Protein AF-W7BY05-F1 (afdb_monomer_lite)

pLDDT: mean 90.76, std 12.29, range [48.09, 98.06]

Secondary structure (DSSP, 8-state):
--GGG---------TTPPPSSS------PPPSS--EEEEEEEEEE-TTSS-EEEEEEEEEE---------

Radius of gyration: 16.07 Å; chains: 1; bounding box: 42×34×36 Å

Organism: NCBI:txid1265820

InterPro domains:
  IPR004302 Cellulose/chitin-binding protein, N-terminal [PF03067] (2-59)
  IPR014756 Immunoglobulin E-set [SSF81296] (1-61)
  IPR051024 GlcNAc and Chitin Interaction and Degradation [PTHR34823] (2-66)

Sequence (70 aa):
MTRGDLELLTTIDAHNEVPTSTTVNHQVPLPTDRNGYYVVLGVWEIADTGNAFYQAVDVNLINNGTMTLQ

Structure (mmCIF, N/CA/C/O backbone):
data_AF-W7BY05-F1
#
_entry.id   AF-W7BY05-F1
#
loop_
_atom_site.group_PDB
_atom_site.id
_atom_site.type_symbol
_atom_site.label_atom_id
_atom_site.label_alt_id
_atom_site.label_comp_id
_atom_site.label_asym_id
_atom_site.label_entity_id
_atom_site.label_seq_id
_atom_site.pdbx_PDB_ins_code
_atom_site.Cartn_x
_atom_site.Cartn_y
_atom_site.Cartn_z
_atom_site.occupancy
_atom_site.B_iso_or_equiv
_atom_site.auth_seq_id
_atom_site.auth_comp_id
_atom_site.auth_asym_id
_atom_site.auth_atom_id
_atom_site.pdbx_PDB_model_num
ATOM 1 N N . MET A 1 1 ? -4.259 -11.725 8.687 1.00 71.62 1 MET A N 1
ATOM 2 C CA . MET A 1 1 ? -4.555 -10.780 7.598 1.00 71.62 1 MET A CA 1
ATOM 3 C C . MET A 1 1 ? -4.597 -11.557 6.298 1.00 71.62 1 MET A C 1
ATOM 5 O O . MET A 1 1 ? -3.613 -12.195 5.943 1.00 71.62 1 MET A O 1
ATOM 9 N N . THR A 1 2 ? -5.746 -11.565 5.640 1.00 89.81 2 THR A N 1
ATOM 10 C CA . THR A 1 2 ? -5.975 -12.126 4.307 1.00 89.81 2 THR A CA 1
ATOM 11 C C . THR A 1 2 ? -6.316 -10.995 3.338 1.00 89.81 2 THR A C 1
ATOM 13 O O . THR A 1 2 ? -6.629 -9.885 3.762 1.00 89.81 2 THR A O 1
ATOM 16 N N . ARG A 1 3 ? -6.291 -11.260 2.026 1.00 86.25 3 ARG A N 1
ATOM 17 C CA . ARG A 1 3 ? -6.709 -10.262 1.025 1.00 86.25 3 ARG A CA 1
ATOM 18 C C . ARG A 1 3 ? -8.161 -9.802 1.195 1.00 86.25 3 ARG A C 1
ATOM 20 O O . ARG A 1 3 ? -8.456 -8.673 0.836 1.00 86.25 3 ARG A O 1
ATOM 27 N N . GLY A 1 4 ? -9.040 -10.654 1.727 1.00 93.00 4 GLY A N 1
ATOM 28 C CA . GLY A 1 4 ? -10.444 -10.307 1.967 1.00 93.00 4 GLY A CA 1
ATOM 29 C C . GLY A 1 4 ? -10.651 -9.332 3.129 1.00 93.00 4 GLY A C 1
ATOM 30 O O . GLY A 1 4 ? -11.711 -8.727 3.216 1.00 93.00 4 GLY A O 1
ATOM 31 N N . ASP A 1 5 ? -9.637 -9.155 3.982 1.00 93.69 5 ASP A N 1
ATOM 32 C CA . ASP A 1 5 ? -9.682 -8.225 5.116 1.00 93.69 5 ASP A CA 1
ATOM 33 C C . ASP A 1 5 ? -9.262 -6.796 4.715 1.00 93.69 5 ASP A C 1
ATOM 35 O O . ASP A 1 5 ? -9.302 -5.889 5.545 1.00 93.69 5 ASP A O 1
ATOM 39 N N . LEU A 1 6 ? -8.798 -6.599 3.474 1.00 94.69 6 LEU A N 1
ATOM 40 C CA . LEU A 1 6 ? -8.258 -5.330 2.990 1.00 94.69 6 LEU A CA 1
ATOM 41 C C . LEU A 1 6 ? -9.282 -4.572 2.146 1.00 94.69 6 LEU A C 1
ATOM 43 O O . LEU A 1 6 ? -9.927 -5.129 1.259 1.00 94.69 6 LEU A O 1
ATOM 47 N N . GLU A 1 7 ? -9.349 -3.267 2.383 1.00 95.19 7 GLU A N 1
ATOM 48 C CA . GLU A 1 7 ? -10.094 -2.306 1.576 1.00 95.19 7 GLU A CA 1
ATOM 49 C C . GLU A 1 7 ? -9.107 -1.485 0.734 1.00 95.19 7 GLU A C 1
ATOM 51 O O . GLU A 1 7 ? -8.047 -1.082 1.220 1.00 95.19 7 GLU A O 1
ATOM 56 N N . LEU A 1 8 ? -9.431 -1.249 -0.540 1.00 95.75 8 LEU A N 1
ATOM 57 C CA . LEU A 1 8 ? -8.587 -0.441 -1.420 1.00 95.75 8 LEU A CA 1
ATOM 58 C C . LEU A 1 8 ? -8.687 1.041 -1.037 1.00 95.75 8 LEU A C 1
ATOM 60 O O . LEU A 1 8 ? -9.769 1.614 -1.093 1.00 95.75 8 LEU A O 1
ATOM 64 N N . LEU A 1 9 ? -7.549 1.670 -0.724 1.00 95.69 9 LEU A N 1
ATOM 65 C CA . LEU A 1 9 ? -7.477 3.118 -0.492 1.00 95.69 9 LEU A CA 1
ATOM 66 C C . LEU A 1 9 ? -7.299 3.905 -1.794 1.00 95.69 9 LEU A C 1
ATOM 68 O O . LEU A 1 9 ? -8.052 4.833 -2.072 1.00 95.69 9 LEU A O 1
ATOM 72 N N . THR A 1 10 ? -6.281 3.563 -2.589 1.00 96.62 10 THR A N 1
ATOM 73 C CA . THR A 1 10 ? -5.996 4.231 -3.864 1.00 96.62 10 THR A CA 1
ATOM 74 C C . THR A 1 10 ? -5.116 3.370 -4.768 1.00 96.62 10 THR A C 1
ATOM 76 O O . THR A 1 10 ? -4.487 2.411 -4.316 1.00 96.62 10 THR A O 1
ATOM 79 N N . THR A 1 11 ? -5.035 3.758 -6.037 1.00 96.81 11 THR A N 1
ATOM 80 C CA . THR A 1 11 ? -4.077 3.253 -7.021 1.00 96.81 11 THR A CA 1
ATOM 81 C C . THR A 1 11 ? -3.416 4.445 -7.696 1.00 96.81 11 THR A C 1
ATOM 83 O O . THR A 1 11 ? -4.092 5.398 -8.081 1.00 96.81 11 THR A O 1
ATOM 86 N N . ILE A 1 12 ? -2.093 4.398 -7.831 1.00 95.88 12 ILE A N 1
ATOM 87 C CA . ILE A 1 12 ? -1.307 5.431 -8.504 1.00 95.88 12 ILE A CA 1
ATOM 88 C C . ILE A 1 12 ? -0.640 4.762 -9.699 1.00 95.88 12 ILE A C 1
ATOM 90 O O . ILE A 1 12 ? 0.202 3.887 -9.516 1.00 95.88 12 ILE A O 1
ATOM 94 N N . ASP A 1 13 ? -1.048 5.149 -10.906 1.00 95.75 13 ASP A N 1
ATOM 95 C CA . ASP A 1 13 ? -0.411 4.682 -12.136 1.00 95.75 13 ASP A CA 1
ATOM 96 C C . ASP A 1 13 ? 0.875 5.483 -12.373 1.00 95.75 13 ASP A C 1
ATOM 98 O O . ASP A 1 13 ? 0.838 6.704 -12.522 1.00 95.75 13 ASP A O 1
ATOM 102 N N . ALA A 1 14 ? 2.013 4.790 -12.366 1.00 94.19 14 ALA A N 1
ATOM 103 C CA . ALA A 1 14 ? 3.328 5.372 -12.626 1.00 94.19 14 ALA A CA 1
ATOM 104 C C . ALA A 1 14 ? 3.706 5.355 -14.121 1.00 94.19 14 ALA A C 1
ATOM 106 O O . ALA A 1 14 ? 4.836 5.689 -14.464 1.00 94.19 14 ALA A O 1
ATOM 107 N N . HIS A 1 15 ? 2.802 4.926 -15.008 1.00 95.31 15 HIS A N 1
ATOM 108 C CA . HIS A 1 15 ? 2.981 4.893 -16.464 1.00 95.31 15 HIS A CA 1
ATOM 109 C C . HIS A 1 15 ? 4.224 4.121 -16.941 1.00 95.31 15 HIS A C 1
ATOM 111 O O . HIS A 1 15 ? 4.777 4.406 -18.002 1.00 95.31 15 HIS A O 1
ATOM 117 N N . ASN A 1 16 ? 4.656 3.116 -16.168 1.00 95.50 16 ASN A N 1
ATOM 118 C CA . ASN A 1 16 ? 5.895 2.358 -16.389 1.00 95.50 16 ASN A CA 1
ATOM 119 C C . ASN A 1 16 ? 7.159 3.238 -16.462 1.00 95.50 16 ASN A C 1
ATOM 121 O O . ASN A 1 16 ? 8.166 2.836 -17.047 1.00 95.50 16 ASN A O 1
ATOM 125 N N . GLU A 1 17 ? 7.120 4.435 -15.874 1.00 95.62 17 GLU A N 1
ATOM 126 C CA . GLU A 1 17 ? 8.262 5.337 -15.816 1.00 95.62 17 GLU A CA 1
ATOM 127 C C . GLU A 1 17 ? 9.185 4.977 -14.650 1.00 95.62 17 GLU A C 1
ATOM 129 O O . GLU A 1 17 ? 8.753 4.587 -13.562 1.00 95.62 17 GLU A O 1
ATOM 134 N N . VAL A 1 18 ? 10.490 5.136 -14.870 1.00 95.19 18 VAL A N 1
ATOM 135 C CA . VAL A 1 18 ? 11.479 4.990 -13.800 1.00 95.19 18 VAL A CA 1
ATOM 136 C C . VAL A 1 18 ? 11.409 6.235 -12.909 1.00 95.19 18 VAL A C 1
ATOM 138 O O . VAL A 1 18 ? 11.553 7.346 -13.429 1.00 95.19 18 VAL A O 1
ATOM 141 N N . PRO A 1 19 ? 11.242 6.093 -11.579 1.00 93.25 19 PRO A N 1
ATOM 142 C CA . PRO A 1 19 ? 11.263 7.232 -10.673 1.00 93.25 19 PRO A CA 1
ATOM 143 C C . PRO A 1 19 ? 12.535 8.070 -10.842 1.00 93.25 19 PRO A C 1
ATOM 145 O O . PRO A 1 19 ? 13.651 7.555 -10.812 1.00 93.25 19 PRO A O 1
ATOM 148 N N . THR A 1 20 ? 12.376 9.386 -10.986 1.00 93.50 20 THR A N 1
ATOM 149 C CA . THR A 1 20 ? 13.494 10.328 -11.188 1.00 93.50 20 THR A CA 1
ATOM 150 C C . THR A 1 20 ? 14.317 10.585 -9.921 1.00 93.50 20 THR A C 1
ATOM 152 O O . THR A 1 20 ? 15.372 11.214 -9.978 1.00 93.50 20 THR A O 1
ATOM 155 N N . SER A 1 21 ? 13.839 10.101 -8.773 1.00 94.44 21 SER A N 1
ATOM 156 C CA . SER A 1 21 ? 14.446 10.233 -7.451 1.00 94.44 21 SER A CA 1
ATOM 157 C C . SER A 1 21 ? 14.378 8.897 -6.716 1.00 94.44 21 SER A C 1
ATOM 159 O O . SER A 1 21 ? 13.438 8.125 -6.894 1.00 94.44 21 SER A O 1
ATOM 161 N N . THR A 1 22 ? 15.344 8.653 -5.830 1.00 92.75 22 THR A N 1
ATOM 162 C CA . THR A 1 22 ? 15.326 7.511 -4.902 1.00 92.75 22 THR A CA 1
ATOM 163 C C . THR A 1 22 ? 14.264 7.650 -3.810 1.00 92.75 22 THR A C 1
ATOM 165 O O . THR A 1 22 ? 13.914 6.663 -3.167 1.00 92.75 22 THR A O 1
ATOM 168 N N . THR A 1 23 ? 13.735 8.861 -3.613 1.00 93.94 23 THR A N 1
ATOM 169 C CA . THR A 1 23 ? 12.616 9.145 -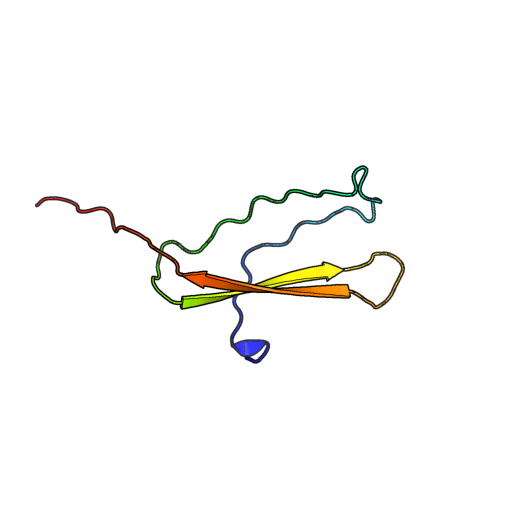2.712 1.00 93.94 23 THR A CA 1
ATOM 170 C C . THR A 1 23 ? 11.389 9.512 -3.534 1.00 93.94 23 THR A C 1
ATOM 172 O O . THR A 1 23 ? 11.391 10.532 -4.228 1.00 93.94 23 THR A O 1
ATOM 175 N N . VAL A 1 24 ? 10.329 8.715 -3.404 1.00 94.25 24 VAL A N 1
ATOM 176 C CA . VAL A 1 24 ? 9.027 8.940 -4.041 1.00 94.25 24 VAL A CA 1
ATOM 177 C C . VAL A 1 24 ? 8.000 9.273 -2.964 1.00 94.25 24 VAL A C 1
ATOM 179 O O . VAL A 1 24 ? 7.906 8.575 -1.958 1.00 94.25 24 VAL A O 1
ATOM 182 N N . ASN A 1 25 ? 7.239 10.348 -3.167 1.00 94.25 25 ASN A N 1
ATOM 183 C CA . ASN A 1 25 ? 6.186 10.770 -2.248 1.00 94.25 25 ASN A CA 1
ATOM 184 C C . ASN A 1 25 ? 4.824 10.628 -2.922 1.00 94.25 25 ASN A C 1
ATOM 186 O O . ASN A 1 25 ? 4.596 11.178 -3.998 1.00 94.25 25 ASN A O 1
ATOM 190 N N . HIS A 1 26 ? 3.904 9.953 -2.243 1.00 93.94 26 HIS A N 1
ATOM 191 C CA . HIS A 1 26 ? 2.517 9.808 -2.661 1.00 93.94 26 HIS A CA 1
ATOM 192 C C . HIS A 1 26 ? 1.593 10.297 -1.549 1.00 93.94 26 HIS A C 1
ATOM 194 O O . HIS A 1 26 ? 1.846 10.050 -0.372 1.00 93.94 26 HIS A O 1
ATOM 200 N N . GLN A 1 27 ? 0.528 11.004 -1.924 1.00 94.56 27 GLN A N 1
ATOM 201 C CA . GLN A 1 27 ? -0.518 11.421 -0.994 1.00 94.56 27 GLN A CA 1
ATOM 202 C C . GLN A 1 27 ? -1.684 10.444 -1.114 1.00 94.56 27 GLN A C 1
ATOM 204 O O . GLN A 1 27 ? -2.235 10.267 -2.200 1.00 94.56 27 GLN A O 1
ATOM 209 N N . VAL A 1 28 ? -2.035 9.796 -0.006 1.00 93.88 28 VAL A N 1
ATOM 210 C CA . VAL A 1 28 ? -3.090 8.779 0.048 1.00 93.88 28 VAL A CA 1
ATOM 211 C C . VAL A 1 28 ? -4.113 9.200 1.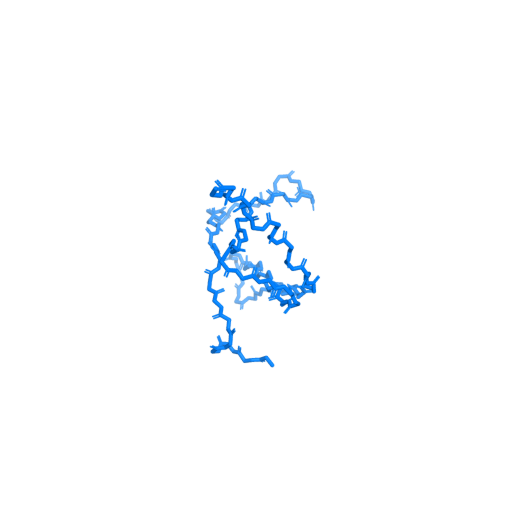103 1.00 93.88 28 VAL A C 1
ATOM 213 O O . VAL A 1 28 ? -3.726 9.386 2.259 1.00 93.88 28 VAL A O 1
ATOM 216 N N . PRO A 1 29 ? -5.398 9.377 0.748 1.00 91.75 29 PRO A N 1
ATOM 217 C CA . PRO A 1 29 ? -6.428 9.680 1.731 1.00 91.75 29 PRO A CA 1
ATOM 218 C C . PRO A 1 29 ? -6.678 8.463 2.627 1.00 91.75 29 PRO A C 1
ATOM 220 O O . PRO A 1 29 ? -6.782 7.334 2.148 1.00 91.75 29 PRO A O 1
ATOM 223 N N . LEU A 1 30 ? -6.787 8.705 3.933 1.00 93.00 30 LEU A N 1
ATOM 224 C CA . LEU A 1 30 ? -7.168 7.686 4.909 1.00 93.00 30 LEU A CA 1
ATOM 225 C C . LEU A 1 30 ? -8.665 7.800 5.242 1.00 93.00 30 LEU A C 1
ATOM 227 O O . LEU A 1 30 ? -9.212 8.906 5.181 1.00 93.00 30 LEU A O 1
ATOM 231 N N . PRO A 1 31 ? -9.334 6.694 5.617 1.00 92.50 31 PRO A N 1
ATOM 232 C CA . PRO A 1 31 ? -10.742 6.726 5.994 1.00 92.50 31 PRO A CA 1
ATOM 233 C C . PRO A 1 31 ? -10.985 7.604 7.229 1.00 92.50 31 PRO A C 1
ATOM 235 O O . PRO A 1 31 ? -10.280 7.508 8.237 1.00 92.50 31 PRO A O 1
ATOM 238 N N . THR A 1 32 ? -12.013 8.448 7.156 1.00 93.06 32 THR A N 1
ATOM 239 C CA . THR A 1 32 ? -12.417 9.363 8.239 1.00 93.06 32 THR A CA 1
ATOM 240 C C . THR A 1 32 ? -13.615 8.852 9.046 1.00 93.06 32 THR A C 1
ATOM 242 O O . THR A 1 32 ? -14.016 9.466 10.033 1.00 93.06 32 THR A O 1
ATOM 245 N N . ASP A 1 33 ? -14.187 7.719 8.638 1.00 93.12 33 ASP A N 1
ATOM 246 C CA . ASP A 1 33 ? -15.388 7.085 9.192 1.00 93.12 33 ASP A CA 1
ATOM 247 C C . ASP A 1 33 ? -15.099 6.112 10.349 1.00 93.12 33 ASP A C 1
ATOM 249 O O . ASP A 1 33 ? -16.024 5.574 10.957 1.00 93.12 33 ASP A O 1
ATOM 253 N N . ARG A 1 34 ? -13.822 5.870 10.666 1.00 90.75 34 ARG A N 1
ATOM 254 C CA . ARG A 1 34 ? -13.386 4.843 11.623 1.00 90.75 34 ARG A CA 1
ATOM 255 C C . ARG A 1 34 ? -12.200 5.295 12.469 1.00 90.75 34 ARG A C 1
ATOM 257 O O . ARG A 1 34 ? -11.492 6.220 12.104 1.00 90.75 34 ARG A O 1
ATOM 264 N N . ASN A 1 35 ? -11.981 4.655 13.610 1.00 95.50 35 ASN A N 1
ATOM 265 C CA . ASN A 1 35 ? -10.950 5.027 14.583 1.00 95.50 35 ASN A CA 1
ATOM 266 C C . ASN A 1 35 ? -10.247 3.785 15.126 1.00 95.50 35 ASN A C 1
ATOM 268 O O . ASN A 1 35 ? -10.854 2.719 15.194 1.00 95.50 35 ASN A O 1
ATOM 272 N N . GLY A 1 36 ? -9.003 3.941 15.573 1.00 95.25 36 GLY A N 1
ATOM 273 C CA . GLY A 1 36 ? -8.232 2.873 16.208 1.00 95.25 36 GLY A CA 1
ATOM 274 C C . GLY A 1 36 ? -7.154 2.273 15.311 1.00 95.25 36 GLY A C 1
ATOM 275 O O . GLY A 1 36 ? -6.710 2.893 14.347 1.00 95.25 36 GLY A O 1
ATOM 276 N N . TYR A 1 37 ? -6.701 1.072 15.667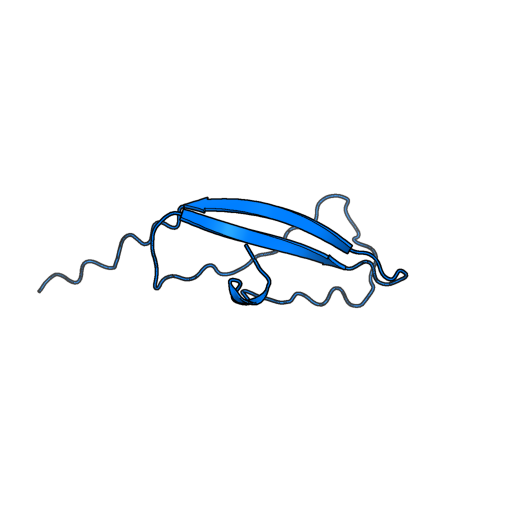 1.00 96.62 37 TYR A N 1
ATOM 277 C CA . TYR A 1 37 ? -5.554 0.418 15.040 1.00 96.62 37 TYR A CA 1
ATOM 278 C C . TYR A 1 37 ? -5.923 -0.296 13.733 1.00 96.62 37 TYR A C 1
ATOM 280 O O . TYR A 1 37 ? -6.849 -1.107 13.699 1.00 96.62 37 TYR A O 1
ATOM 288 N N . TYR A 1 38 ? -5.150 -0.030 12.682 1.00 96.00 38 TYR A N 1
ATOM 289 C CA . TYR A 1 38 ? -5.263 -0.641 11.360 1.00 96.00 38 TYR A CA 1
ATOM 290 C C . TYR A 1 38 ? -3.875 -0.908 10.772 1.00 96.00 38 TYR A C 1
ATOM 292 O O . TYR A 1 38 ? -2.873 -0.349 11.213 1.00 96.00 38 TYR A O 1
ATOM 300 N N . VAL A 1 39 ? -3.834 -1.733 9.728 1.00 95.94 39 VAL A N 1
ATOM 301 C CA . VAL A 1 39 ? -2.632 -1.965 8.922 1.00 95.94 39 VAL A CA 1
ATOM 302 C C . VAL A 1 39 ? -2.863 -1.394 7.529 1.00 95.94 39 VAL A C 1
ATOM 304 O O . VAL A 1 39 ? -3.857 -1.717 6.880 1.00 95.94 39 VAL A O 1
ATOM 307 N N . VAL A 1 40 ? -1.933 -0.566 7.060 1.00 96.12 40 VAL A N 1
ATOM 308 C CA . VAL A 1 40 ? -1.870 -0.096 5.673 1.00 96.12 40 VAL A CA 1
ATOM 309 C C . VAL A 1 40 ? -0.853 -0.947 4.925 1.00 96.12 40 VAL A C 1
ATOM 311 O O . VAL A 1 40 ? 0.292 -1.072 5.354 1.00 96.12 40 VAL A O 1
ATOM 314 N N . LEU A 1 41 ? -1.266 -1.530 3.800 1.00 97.12 41 LEU A N 1
ATOM 315 C CA . LEU A 1 41 ? -0.385 -2.288 2.915 1.00 97.12 41 LEU A CA 1
ATOM 316 C C . LEU A 1 41 ? -0.073 -1.460 1.665 1.00 97.12 41 LEU A C 1
ATOM 318 O O . LEU A 1 41 ? -0.947 -1.247 0.827 1.00 97.12 41 LEU A O 1
ATOM 322 N N . GLY A 1 42 ? 1.175 -1.015 1.541 1.00 97.00 42 GLY A N 1
ATOM 323 C CA . GLY A 1 42 ? 1.730 -0.463 0.309 1.00 97.00 42 GLY A CA 1
ATOM 324 C C . GLY A 1 42 ? 2.224 -1.579 -0.608 1.00 97.00 42 GLY A C 1
ATOM 325 O O . GLY A 1 42 ? 2.852 -2.536 -0.147 1.00 97.00 42 GLY A O 1
ATOM 326 N N . VAL A 1 43 ? 1.927 -1.456 -1.901 1.00 97.06 43 VAL A N 1
ATOM 327 C CA . VAL A 1 43 ? 2.403 -2.372 -2.942 1.00 97.06 43 VAL A CA 1
ATOM 328 C C . VAL A 1 43 ? 3.030 -1.544 -4.053 1.00 97.06 43 VAL A C 1
ATOM 330 O O . VAL A 1 43 ? 2.364 -0.698 -4.645 1.00 97.06 43 VAL A O 1
ATOM 333 N N . TRP A 1 44 ? 4.309 -1.786 -4.326 1.00 97.25 44 TRP A N 1
ATOM 334 C CA . TRP A 1 44 ? 5.020 -1.209 -5.461 1.00 97.25 44 TRP A CA 1
ATOM 335 C C . TRP A 1 44 ? 5.283 -2.295 -6.500 1.00 97.25 44 TRP A C 1
ATOM 337 O O . TRP A 1 44 ? 6.171 -3.132 -6.331 1.00 97.25 44 TRP A O 1
ATOM 347 N N . GLU A 1 45 ? 4.481 -2.285 -7.560 1.00 97.38 45 GLU A N 1
ATOM 348 C CA . GLU A 1 45 ? 4.629 -3.185 -8.703 1.00 97.38 45 GLU A CA 1
ATOM 349 C C . GLU A 1 45 ? 5.776 -2.726 -9.613 1.00 97.38 45 GLU A C 1
ATOM 351 O O . GLU A 1 45 ? 5.957 -1.530 -9.855 1.00 97.38 45 GLU A O 1
ATOM 356 N N . ILE A 1 46 ? 6.568 -3.681 -10.105 1.00 97.00 46 ILE A N 1
ATOM 357 C CA . ILE A 1 46 ? 7.728 -3.409 -10.958 1.00 97.00 46 ILE A CA 1
ATOM 358 C C . ILE A 1 46 ? 7.364 -3.696 -12.410 1.00 97.00 46 ILE A C 1
ATOM 360 O O . ILE A 1 46 ? 7.158 -4.847 -12.779 1.00 97.00 46 ILE A O 1
ATOM 364 N N . ALA A 1 47 ? 7.315 -2.641 -13.224 1.00 97.00 47 ALA A N 1
ATOM 365 C CA . ALA A 1 47 ? 6.738 -2.648 -14.570 1.00 97.00 47 ALA A CA 1
ATOM 366 C C . ALA A 1 47 ? 7.268 -3.744 -15.515 1.00 97.00 47 ALA A C 1
ATOM 368 O O . ALA A 1 47 ? 6.526 -4.251 -16.353 1.00 97.00 47 ALA A O 1
ATOM 369 N N . ASP A 1 48 ? 8.545 -4.106 -15.404 1.00 96.38 48 ASP A N 1
ATOM 370 C CA . ASP A 1 48 ? 9.233 -5.045 -16.295 1.00 96.38 48 ASP A CA 1
ATOM 371 C C . ASP A 1 48 ? 9.428 -6.448 -15.691 1.00 96.38 48 ASP A C 1
ATOM 373 O O . ASP A 1 48 ? 10.074 -7.305 -16.299 1.00 96.38 48 ASP A O 1
ATOM 377 N N . THR A 1 49 ? 8.842 -6.728 -14.521 1.00 97.56 49 THR A N 1
ATOM 378 C CA . THR A 1 49 ? 8.890 -8.054 -13.887 1.00 97.56 49 THR A CA 1
ATOM 379 C C . THR A 1 49 ? 7.521 -8.482 -13.356 1.00 97.56 49 THR A C 1
ATOM 381 O O . THR A 1 49 ? 6.625 -7.675 -13.158 1.00 97.56 49 THR A O 1
ATOM 384 N N . GLY A 1 50 ? 7.351 -9.771 -13.053 1.00 97.12 50 GLY A N 1
ATOM 385 C CA . GLY A 1 50 ? 6.171 -10.257 -12.324 1.00 97.12 50 GLY A CA 1
ATOM 386 C C . GLY A 1 50 ? 6.225 -10.021 -10.807 1.00 97.12 50 GLY A C 1
ATOM 387 O O . GLY A 1 50 ? 5.482 -10.673 -10.076 1.00 97.12 50 GLY A O 1
ATOM 388 N N . ASN A 1 51 ? 7.143 -9.177 -10.318 1.00 98.06 51 ASN A N 1
ATOM 389 C CA . ASN A 1 51 ? 7.412 -8.981 -8.893 1.00 98.06 51 ASN A CA 1
ATOM 390 C C . ASN A 1 51 ? 6.878 -7.634 -8.385 1.00 98.06 51 ASN A C 1
ATOM 392 O O . ASN A 1 51 ? 6.629 -6.701 -9.147 1.00 98.06 51 ASN A O 1
ATOM 396 N N . ALA A 1 52 ? 6.773 -7.521 -7.062 1.00 97.88 52 ALA A N 1
ATOM 397 C CA . ALA A 1 52 ? 6.431 -6.285 -6.374 1.00 97.88 52 ALA A CA 1
ATOM 398 C C . ALA A 1 52 ? 7.135 -6.208 -5.013 1.00 97.88 52 ALA A C 1
ATOM 400 O O . ALA A 1 52 ? 7.454 -7.237 -4.406 1.00 97.88 52 ALA A O 1
ATOM 401 N N . PHE A 1 53 ? 7.339 -4.991 -4.517 1.00 97.50 53 PHE A N 1
ATOM 402 C CA . PHE A 1 53 ? 7.725 -4.736 -3.133 1.00 97.50 53 PHE A CA 1
ATOM 403 C C . PHE A 1 53 ? 6.472 -4.504 -2.288 1.00 97.50 53 PHE A C 1
ATOM 405 O O . PHE A 1 53 ? 5.558 -3.798 -2.709 1.00 97.50 53 PHE A O 1
ATOM 412 N N . TYR A 1 54 ? 6.442 -5.090 -1.092 1.00 97.56 54 TYR A N 1
ATOM 413 C CA . TYR A 1 54 ? 5.307 -5.017 -0.174 1.00 97.56 54 TYR A CA 1
ATOM 414 C C . TYR A 1 54 ? 5.756 -4.414 1.153 1.00 97.56 54 TYR A C 1
ATOM 416 O O . TYR A 1 54 ? 6.734 -4.878 1.743 1.00 97.56 54 TYR A O 1
ATOM 424 N N . GLN A 1 55 ? 5.035 -3.407 1.641 1.00 97.25 55 GLN A N 1
ATOM 425 C CA . GLN A 1 55 ? 5.321 -2.744 2.911 1.00 97.25 55 GLN A CA 1
ATOM 426 C C . GLN A 1 55 ? 4.049 -2.655 3.751 1.00 97.25 55 GLN A C 1
ATOM 428 O O . GLN A 1 55 ? 3.084 -2.003 3.362 1.00 97.25 55 GLN A O 1
ATOM 433 N N . ALA A 1 56 ? 4.051 -3.305 4.912 1.00 96.44 56 ALA A N 1
ATOM 434 C CA . ALA A 1 56 ? 2.994 -3.159 5.904 1.00 96.44 56 ALA A CA 1
ATOM 435 C C . ALA A 1 56 ? 3.377 -2.062 6.903 1.00 96.44 56 ALA A C 1
ATOM 437 O O . ALA A 1 56 ? 4.505 -2.037 7.398 1.00 96.44 56 ALA A O 1
ATOM 438 N N . VAL A 1 57 ? 2.437 -1.166 7.189 1.00 96.25 57 VAL A N 1
ATOM 439 C CA . VAL A 1 57 ? 2.593 -0.076 8.151 1.00 96.25 57 VAL A CA 1
ATOM 440 C C . VAL A 1 57 ? 1.446 -0.129 9.145 1.00 96.25 57 VAL A C 1
ATOM 442 O O . VAL A 1 57 ? 0.275 -0.091 8.766 1.00 96.25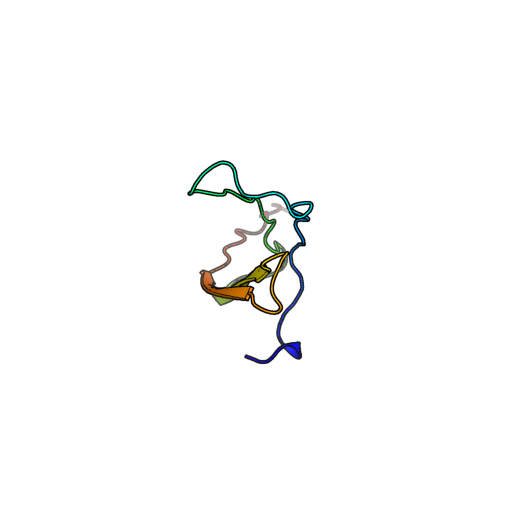 57 VAL A O 1
ATOM 445 N N . ASP A 1 58 ? 1.795 -0.185 10.420 1.00 97.06 58 ASP A N 1
ATOM 446 C CA . ASP A 1 58 ? 0.854 -0.078 11.524 1.00 97.06 58 ASP A CA 1
ATOM 447 C C . ASP A 1 58 ? 0.437 1.379 11.725 1.00 97.06 58 ASP A C 1
ATOM 449 O O . ASP A 1 58 ? 1.282 2.265 11.877 1.00 97.06 58 ASP A O 1
ATOM 453 N N . VAL A 1 59 ? -0.868 1.639 11.748 1.00 95.44 59 VAL A N 1
ATOM 454 C CA . VAL A 1 59 ? -1.417 2.981 11.951 1.00 95.44 59 VAL A CA 1
ATOM 455 C C . VAL A 1 59 ? -2.470 2.969 13.049 1.00 95.44 59 VAL A C 1
ATOM 457 O O . VAL A 1 59 ? -3.215 2.008 13.214 1.00 95.44 59 VAL A O 1
ATOM 460 N N . ASN A 1 60 ? -2.561 4.070 13.788 1.00 96.06 60 ASN A N 1
ATOM 461 C CA . ASN A 1 60 ? -3.677 4.335 14.687 1.00 96.06 60 ASN A CA 1
ATOM 462 C C . ASN A 1 60 ? -4.435 5.559 14.164 1.00 96.06 60 ASN A C 1
ATOM 464 O O . ASN A 1 60 ? -3.934 6.680 14.257 1.00 96.06 60 ASN A O 1
ATOM 468 N N . LEU A 1 61 ? -5.611 5.339 13.576 1.00 94.62 61 LEU A N 1
ATOM 469 C CA . LEU A 1 61 ? -6.457 6.393 13.025 1.00 94.62 61 LEU A CA 1
ATOM 470 C C . LEU A 1 61 ? -7.139 7.157 14.162 1.00 94.62 61 LEU A C 1
ATOM 472 O O . LEU A 1 61 ? -7.817 6.561 15.002 1.00 94.62 61 LEU A O 1
ATOM 476 N 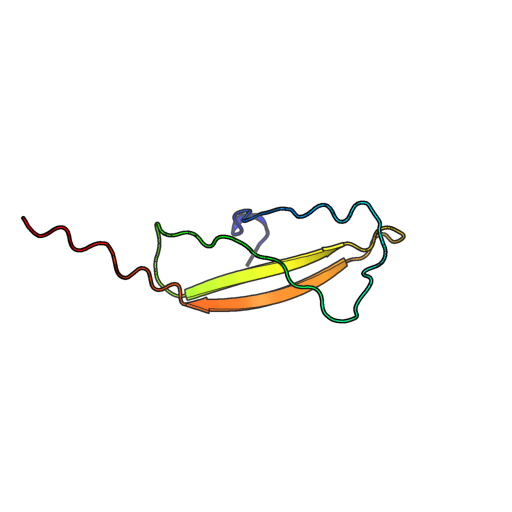N . ILE A 1 62 ? -6.950 8.478 14.168 1.00 92.19 62 ILE A N 1
ATOM 477 C CA . ILE A 1 62 ? -7.529 9.397 15.150 1.00 92.19 62 ILE A CA 1
ATOM 478 C C . ILE A 1 62 ? -8.338 10.461 14.405 1.00 92.19 62 ILE A C 1
ATOM 480 O O . ILE A 1 62 ? -7.826 11.493 13.978 1.00 92.19 62 ILE A O 1
ATOM 484 N N . ASN A 1 63 ? -9.629 10.199 14.277 1.00 86.81 63 ASN A N 1
ATOM 485 C CA . ASN A 1 63 ? -10.646 11.119 13.809 1.00 86.81 63 ASN A CA 1
ATOM 486 C C . ASN A 1 63 ? -11.308 11.745 15.039 1.00 86.81 63 ASN A C 1
ATOM 488 O O . ASN A 1 63 ? -12.182 11.149 15.673 1.00 86.81 63 ASN A O 1
ATOM 492 N N . ASN A 1 64 ? -10.863 12.956 15.386 1.00 73.38 64 ASN A N 1
ATOM 493 C CA . ASN A 1 64 ? -11.407 13.782 16.470 1.00 73.38 64 ASN A CA 1
ATOM 494 C C . ASN A 1 64 ? -12.787 14.325 16.076 1.00 73.38 64 ASN A C 1
ATOM 496 O O . ASN A 1 64 ? -12.908 15.526 15.847 1.00 73.38 64 ASN A O 1
ATOM 500 N N . GLY A 1 65 ? -13.771 13.430 15.906 1.00 59.81 65 GLY A N 1
ATOM 501 C CA . GLY A 1 65 ? -15.082 13.685 15.307 1.00 59.81 65 GLY A CA 1
ATOM 502 C C . GLY A 1 65 ? -15.586 15.103 15.543 1.00 59.81 65 GLY A C 1
ATOM 503 O O . GLY A 1 65 ? -15.529 15.604 16.664 1.00 59.81 65 GLY A O 1
ATOM 504 N N . THR A 1 66 ? -16.046 15.761 14.478 1.00 58.50 66 THR A N 1
ATOM 505 C CA . THR A 1 66 ? -16.573 17.124 14.536 1.00 58.50 66 THR A CA 1
ATOM 506 C C . THR A 1 66 ? -17.634 17.200 15.632 1.00 58.50 66 THR A C 1
ATOM 508 O O . THR A 1 66 ? -18.740 16.694 15.472 1.00 58.50 66 THR A O 1
ATOM 511 N N . MET A 1 67 ? -17.283 17.792 16.774 1.00 55.31 67 MET A N 1
ATOM 512 C CA . MET A 1 67 ? -18.221 18.065 17.855 1.00 55.31 67 MET A CA 1
ATOM 513 C C . MET A 1 67 ? -19.165 19.162 17.360 1.00 55.31 67 MET A C 1
ATOM 515 O O . MET A 1 67 ? -18.875 20.349 17.494 1.00 55.31 67 MET A O 1
ATOM 519 N N . THR A 1 68 ? -20.275 18.791 16.726 1.00 49.81 68 THR A N 1
ATOM 520 C CA . THR A 1 68 ? -21.381 19.724 16.507 1.00 49.81 68 THR A CA 1
ATOM 521 C C . THR A 1 68 ? -22.045 19.957 17.856 1.00 49.81 68 THR A C 1
ATOM 523 O O . THR A 1 68 ? -22.746 19.082 18.362 1.00 49.81 68 THR A O 1
ATOM 526 N N . LEU A 1 69 ? -21.775 21.114 18.460 1.00 49.47 69 LEU A N 1
ATOM 527 C CA . LEU A 1 69 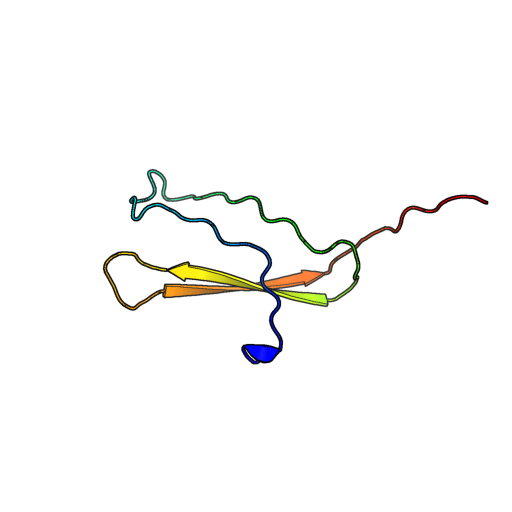? -22.533 21.615 19.603 1.00 49.47 69 LEU A CA 1
ATOM 528 C C . LEU A 1 69 ? -24.006 21.747 19.168 1.00 49.47 69 LEU A C 1
ATOM 530 O O . LEU A 1 69 ? -24.284 22.468 18.207 1.00 49.47 69 LEU A O 1
ATOM 534 N N . GLN A 1 70 ? -24.915 21.018 19.827 1.00 48.09 70 GLN A N 1
ATOM 535 C CA . GLN A 1 70 ? -26.344 21.359 19.852 1.00 48.09 70 GLN A CA 1
ATOM 536 C C . GLN A 1 70 ? -26.591 22.461 20.879 1.00 48.09 70 GLN A C 1
ATOM 538 O O . GLN A 1 70 ? -25.917 22.435 21.934 1.00 48.09 70 GLN A O 1
#

Foldseek 3Di:
DDPVVDDDQDDDDPVLDDDPDPDDDDDTDDDLPDFAKDKDWDWADHPVDPDIDIDIDIDTDDNPDPPPDD